Protein AF-A0A497JCR5-F1 (afdb_monomer_lite)

Sequence (111 aa):
MGISPHLAIIDLKTKRKKIPGKKLKEVTKVNNPAGKITHELWSTVKEKIKEGGIILIEGEEDLAVLPCILEAEEGTLVLYGQPSEGVVKVNIDKDIKEKAKKLLSFMEVEE

Foldseek 3Di:
DDDDDQAEEEQCDDPNHHDPDDPDPDEAEDEAAPPGDDPRLLVVLLVCLVRGDYYHYPHDCQLSVLSNLQNHDQQDWDWDQDPPPGIDIDGRDPVSNVVSVVVVVVDDDDD

Structure (mmCIF, N/CA/C/O backbone):
data_AF-A0A497JCR5-F1
#
_entry.id   AF-A0A497JCR5-F1
#
loop_
_atom_site.group_PDB
_atom_site.id
_atom_site.type_symbol
_atom_site.label_atom_id
_atom_site.label_alt_id
_atom_site.label_comp_id
_atom_site.label_asym_id
_atom_site.label_entity_id
_atom_site.label_seq_id
_atom_site.pdbx_PDB_ins_code
_atom_site.Cartn_x
_atom_site.Cartn_y
_atom_site.Cartn_z
_atom_site.occupancy
_atom_site.B_iso_or_equiv
_atom_site.auth_seq_id
_atom_site.auth_comp_id
_atom_site.auth_asym_id
_atom_site.auth_atom_id
_atom_site.pdbx_PDB_model_num
ATOM 1 N N . MET A 1 1 ? -17.132 3.672 -17.712 1.00 43.53 1 MET A N 1
ATOM 2 C CA . MET A 1 1 ? -17.462 4.295 -16.413 1.00 43.53 1 MET A CA 1
ATOM 3 C C . MET A 1 1 ? -16.150 4.717 -15.779 1.00 43.53 1 MET A C 1
ATOM 5 O O . MET A 1 1 ? -15.330 3.857 -15.493 1.00 43.53 1 MET A O 1
ATOM 9 N N . GLY A 1 2 ? -15.893 6.024 -15.725 1.00 58.94 2 GLY A N 1
ATOM 10 C CA . GLY A 1 2 ? -14.649 6.586 -15.200 1.00 58.94 2 GLY A CA 1
ATOM 11 C C . GLY A 1 2 ? -14.780 6.803 -13.702 1.00 58.94 2 GLY A C 1
ATOM 12 O O . GLY A 1 2 ? -15.388 7.780 -13.283 1.00 58.94 2 GLY A O 1
ATOM 13 N N . ILE A 1 3 ? -14.260 5.869 -12.911 1.00 70.06 3 ILE A N 1
ATOM 14 C CA . ILE A 1 3 ? -14.089 6.063 -11.472 1.00 70.06 3 ILE A CA 1
ATOM 15 C C . ILE A 1 3 ? -12.739 6.752 -11.305 1.00 70.06 3 ILE A C 1
ATOM 17 O O . ILE A 1 3 ? -11.718 6.195 -11.707 1.00 70.06 3 ILE A O 1
ATOM 21 N N . SER A 1 4 ? -12.739 7.970 -10.765 1.00 83.19 4 SER A N 1
ATOM 22 C CA . SER A 1 4 ? -11.500 8.608 -10.328 1.00 83.19 4 SER A CA 1
ATOM 23 C C . SER A 1 4 ? -11.187 8.089 -8.928 1.00 83.19 4 SER A C 1
ATOM 25 O O . SER A 1 4 ? -12.006 8.303 -8.032 1.00 83.19 4 SER A O 1
ATOM 27 N N . PRO A 1 5 ? -10.068 7.378 -8.720 1.00 91.38 5 PRO A N 1
ATOM 28 C CA . PRO A 1 5 ? -9.708 6.922 -7.389 1.00 91.38 5 PRO A CA 1
ATOM 29 C C . PRO A 1 5 ? -9.384 8.123 -6.495 1.00 91.38 5 PRO A C 1
ATOM 31 O O . PRO A 1 5 ? -8.859 9.131 -6.968 1.00 91.38 5 PRO A O 1
ATOM 34 N N . HIS A 1 6 ? -9.686 8.000 -5.201 1.00 94.88 6 HIS A N 1
ATOM 35 C CA . HIS A 1 6 ? -9.246 8.970 -4.198 1.00 94.88 6 HIS A CA 1
ATOM 36 C C . HIS A 1 6 ? -7.716 8.955 -4.063 1.00 94.88 6 HIS A C 1
ATOM 38 O O . HIS A 1 6 ? -7.084 10.006 -4.077 1.00 94.88 6 HIS A O 1
ATOM 44 N N . LEU A 1 7 ? -7.132 7.753 -4.020 1.00 95.38 7 LEU A N 1
ATOM 45 C CA . LEU A 1 7 ? -5.695 7.504 -3.998 1.00 95.38 7 LEU A CA 1
ATOM 46 C C . LEU A 1 7 ? -5.310 6.560 -5.141 1.00 95.38 7 LEU A C 1
ATOM 48 O O . LEU A 1 7 ? -5.904 5.492 -5.288 1.00 95.38 7 LEU A O 1
ATOM 52 N N . ALA A 1 8 ? -4.301 6.936 -5.925 1.00 94.38 8 ALA A N 1
ATOM 53 C CA . ALA A 1 8 ? -3.672 6.073 -6.920 1.00 94.38 8 ALA A CA 1
ATOM 54 C C . ALA A 1 8 ? -2.201 5.823 -6.570 1.00 94.38 8 ALA A C 1
ATOM 56 O O . ALA A 1 8 ? -1.474 6.764 -6.266 1.00 94.38 8 ALA A O 1
ATOM 57 N N . ILE A 1 9 ? -1.755 4.571 -6.664 1.00 94.50 9 ILE A N 1
ATOM 58 C CA . ILE A 1 9 ? -0.354 4.169 -6.492 1.00 94.50 9 ILE A CA 1
ATOM 59 C C . ILE A 1 9 ? 0.073 3.461 -7.773 1.00 94.50 9 ILE A C 1
ATOM 61 O O . ILE A 1 9 ? -0.623 2.553 -8.222 1.00 94.50 9 ILE A O 1
ATOM 65 N N . ILE A 1 10 ? 1.155 3.920 -8.399 1.00 91.75 10 ILE A N 1
ATOM 66 C CA . ILE A 1 10 ? 1.579 3.469 -9.733 1.00 91.75 10 ILE A CA 1
ATOM 67 C C . ILE A 1 10 ? 3.102 3.520 -9.869 1.00 91.75 10 ILE A C 1
ATOM 69 O O . ILE A 1 10 ? 3.723 4.430 -9.331 1.00 91.75 10 ILE A O 1
ATOM 73 N N . ASP A 1 11 ? 3.703 2.632 -10.662 1.00 85.81 11 ASP A N 1
ATOM 74 C CA . ASP A 1 11 ? 5.142 2.665 -10.993 1.00 85.81 11 ASP A CA 1
ATOM 75 C C . ASP A 1 11 ? 5.440 3.045 -12.467 1.00 85.81 11 ASP A C 1
ATOM 77 O O . ASP A 1 11 ? 6.598 3.151 -12.887 1.00 85.81 11 ASP A O 1
ATOM 81 N N . LEU A 1 12 ? 4.387 3.275 -13.270 1.00 81.19 12 LEU A N 1
ATOM 82 C CA . LEU A 1 12 ? 4.427 3.513 -14.725 1.00 81.19 12 LEU A CA 1
ATOM 83 C C . LEU A 1 12 ? 5.113 2.399 -15.545 1.00 81.19 12 LEU A C 1
ATOM 85 O O . LEU A 1 12 ? 5.553 2.634 -16.682 1.00 81.19 12 LEU A O 1
ATOM 89 N N . LYS A 1 13 ? 5.185 1.176 -15.019 1.00 74.75 13 LYS A N 1
ATOM 90 C CA . LYS A 1 13 ? 5.678 -0.004 -15.727 1.00 74.75 13 LYS A CA 1
ATOM 91 C C . LYS A 1 13 ? 4.538 -0.996 -15.942 1.00 74.75 13 LYS A C 1
ATOM 93 O O . LYS A 1 13 ? 3.550 -1.056 -15.230 1.00 74.75 13 LYS A O 1
ATOM 98 N N . THR A 1 14 ? 4.666 -1.808 -16.987 1.00 64.00 14 THR A N 1
ATOM 99 C CA . THR A 1 14 ? 3.861 -3.030 -17.147 1.00 64.00 14 THR A CA 1
ATOM 100 C C . THR A 1 14 ? 4.801 -4.141 -17.549 1.00 64.00 14 THR A C 1
ATOM 102 O O . THR A 1 14 ? 5.657 -3.937 -18.413 1.00 64.00 14 THR A O 1
ATOM 105 N N . LYS A 1 15 ? 4.695 -5.318 -16.921 1.00 60.91 15 LYS A N 1
ATOM 106 C CA . LYS A 1 15 ? 5.581 -6.461 -17.216 1.00 60.91 15 LYS A CA 1
ATOM 107 C C . LYS A 1 15 ? 7.076 -6.068 -17.209 1.00 60.91 15 LYS A C 1
ATOM 109 O O . LYS A 1 15 ? 7.830 -6.493 -18.083 1.00 60.91 15 LYS A O 1
ATOM 114 N N . ARG A 1 16 ? 7.489 -5.209 -16.263 1.00 61.66 16 ARG A N 1
ATOM 115 C CA . ARG A 1 16 ? 8.848 -4.631 -16.140 1.00 61.66 16 ARG A CA 1
ATOM 116 C C . ARG A 1 16 ? 9.320 -3.756 -17.319 1.00 61.66 16 ARG A C 1
ATOM 118 O O . ARG A 1 16 ? 10.505 -3.450 -17.424 1.00 61.66 16 ARG A O 1
ATOM 125 N N . LYS A 1 17 ? 8.416 -3.303 -18.196 1.00 60.81 17 LYS A N 1
ATOM 126 C CA . LYS A 1 17 ? 8.697 -2.347 -19.283 1.00 60.81 17 LYS A CA 1
ATOM 127 C C . LYS A 1 17 ? 8.075 -0.989 -18.969 1.00 60.81 17 LYS A C 1
ATOM 129 O O . LYS A 1 17 ? 6.905 -0.927 -18.600 1.00 60.81 17 LYS A O 1
ATOM 134 N N . LYS A 1 18 ? 8.836 0.095 -19.154 1.00 63.94 18 LYS A N 1
ATOM 135 C CA . LYS A 1 18 ? 8.321 1.467 -19.015 1.00 63.94 18 LYS A CA 1
ATOM 136 C C . LYS A 1 18 ? 7.239 1.723 -20.063 1.00 63.94 18 LYS A C 1
ATOM 138 O O . LYS A 1 18 ? 7.472 1.498 -21.250 1.00 63.94 18 LYS A O 1
ATOM 143 N N . ILE A 1 19 ? 6.088 2.225 -19.632 1.00 66.50 19 ILE A N 1
ATOM 144 C CA . ILE A 1 19 ? 5.102 2.806 -20.546 1.00 66.50 19 ILE A CA 1
ATOM 145 C C . ILE A 1 19 ? 5.539 4.250 -20.838 1.00 66.50 19 ILE A C 1
ATOM 147 O O . ILE A 1 19 ? 6.049 4.910 -19.928 1.00 66.50 19 ILE A O 1
ATOM 151 N N . PRO A 1 20 ? 5.344 4.793 -22.055 1.00 58.06 20 PRO A N 1
ATOM 152 C CA . PRO A 1 20 ? 5.379 6.239 -22.255 1.00 58.06 20 PRO A CA 1
ATOM 153 C C . PRO A 1 20 ? 4.358 6.904 -21.318 1.00 58.06 20 PRO A C 1
ATOM 155 O O . PRO A 1 20 ? 3.150 6.867 -21.548 1.00 58.06 20 PRO A O 1
ATOM 158 N N . GLY A 1 21 ? 4.853 7.450 -20.207 1.00 56.91 21 GLY A N 1
ATOM 159 C CA . GLY A 1 21 ? 4.022 8.045 -19.172 1.00 56.91 21 GLY A CA 1
ATOM 160 C C . GLY A 1 21 ? 3.320 9.300 -19.681 1.00 56.91 21 GLY A C 1
ATOM 161 O O . GLY A 1 21 ? 3.923 10.147 -20.342 1.00 56.91 21 GLY A O 1
ATOM 162 N N . LYS A 1 22 ? 2.043 9.462 -19.327 1.00 61.84 22 LYS A N 1
ATOM 163 C CA . LYS A 1 22 ? 1.430 10.795 -19.318 1.00 61.84 22 LYS A CA 1
ATOM 164 C C . LYS A 1 22 ? 2.131 11.632 -18.247 1.00 61.84 22 LYS A C 1
ATOM 166 O O . LYS A 1 22 ? 2.460 11.114 -17.184 1.00 61.84 22 LYS A O 1
ATOM 171 N N . LYS A 1 23 ? 2.328 12.931 -18.499 1.00 64.75 23 LYS A N 1
ATOM 172 C CA . LYS A 1 23 ? 2.729 13.870 -17.441 1.00 64.75 23 LYS A CA 1
ATOM 173 C C . LYS A 1 23 ? 1.622 13.906 -16.391 1.00 64.75 23 LYS A C 1
ATOM 175 O O . LYS A 1 23 ? 0.578 14.514 -16.616 1.00 64.75 23 LYS A O 1
ATOM 180 N N . LEU A 1 24 ? 1.856 13.231 -15.276 1.00 76.50 24 LEU A N 1
ATOM 181 C CA . LEU A 1 24 ? 1.037 13.358 -14.085 1.00 76.50 24 LEU A CA 1
ATOM 182 C C . LEU A 1 24 ? 1.440 14.658 -13.395 1.00 76.50 24 LEU A C 1
ATOM 184 O O . LEU A 1 24 ? 2.629 14.929 -13.216 1.00 76.50 24 LEU A O 1
ATOM 188 N N . LYS A 1 25 ? 0.454 15.495 -13.093 1.00 75.44 25 LYS A N 1
ATOM 189 C CA . LYS A 1 25 ? 0.654 16.695 -12.283 1.00 75.44 25 LYS A CA 1
ATOM 190 C C . LYS A 1 25 ? 0.469 16.295 -10.820 1.00 75.44 25 LYS A C 1
ATOM 192 O O . LYS A 1 25 ? -0.358 15.432 -10.552 1.00 75.44 25 LYS A O 1
ATOM 197 N N . GLU A 1 26 ? 1.245 16.908 -9.927 1.00 84.88 26 GLU A N 1
ATOM 198 C CA . GLU A 1 26 ? 1.071 16.786 -8.468 1.00 84.88 26 GLU A CA 1
ATOM 199 C C . GLU A 1 26 ? 1.154 15.335 -7.957 1.00 84.88 26 GLU A C 1
ATOM 201 O O . GLU A 1 26 ? 0.203 14.785 -7.409 1.00 84.88 26 GLU A O 1
ATOM 206 N N . VAL A 1 27 ? 2.317 14.703 -8.159 1.00 91.88 27 VAL A N 1
ATOM 207 C CA . VAL A 1 27 ? 2.607 13.355 -7.643 1.00 91.88 27 VAL A CA 1
ATOM 208 C C . VAL A 1 27 ? 3.555 13.412 -6.451 1.00 91.88 27 VAL A C 1
ATOM 210 O O . VAL A 1 27 ? 4.537 14.159 -6.477 1.00 91.88 27 VAL A O 1
ATOM 213 N N . THR A 1 28 ? 3.312 12.568 -5.451 1.00 95.38 28 THR A N 1
ATOM 214 C CA . THR A 1 28 ? 4.290 12.268 -4.401 1.00 95.38 28 THR A CA 1
ATOM 215 C C . THR A 1 28 ? 5.139 11.094 -4.865 1.00 95.38 28 THR A C 1
ATOM 217 O O . THR A 1 28 ? 4.612 10.022 -5.151 1.00 95.38 28 THR A O 1
ATOM 220 N N . LYS A 1 29 ? 6.451 11.293 -4.989 1.00 94.56 2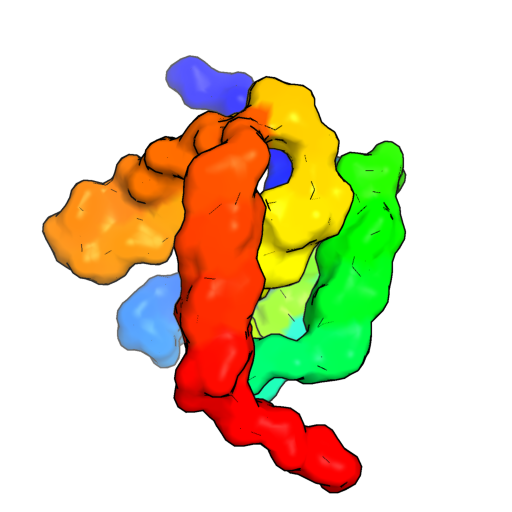9 LYS A N 1
ATOM 221 C CA . LYS A 1 29 ? 7.372 10.216 -5.362 1.00 94.56 29 LYS A CA 1
ATOM 222 C C . LYS A 1 29 ? 7.816 9.451 -4.126 1.00 94.56 29 LYS A C 1
ATOM 224 O O . LYS A 1 29 ? 8.103 10.078 -3.116 1.00 94.56 29 LYS A O 1
ATOM 229 N N . VAL A 1 30 ? 7.899 8.133 -4.245 1.00 95.88 30 VAL A N 1
ATOM 230 C CA . VAL A 1 30 ? 8.333 7.228 -3.176 1.00 95.88 30 VAL A CA 1
ATOM 231 C C . VAL A 1 30 ? 9.257 6.180 -3.773 1.00 95.88 30 VAL A C 1
ATOM 233 O O . VAL A 1 30 ? 8.960 5.638 -4.838 1.00 95.88 30 VAL A O 1
ATOM 236 N N . ASN A 1 31 ? 10.349 5.858 -3.088 1.00 93.19 31 ASN A N 1
ATOM 237 C CA . ASN A 1 31 ? 11.230 4.774 -3.491 1.00 93.19 31 ASN A CA 1
ATOM 238 C C . ASN A 1 31 ? 10.838 3.482 -2.756 1.00 93.19 31 ASN A C 1
ATOM 240 O O . ASN A 1 31 ? 10.830 3.415 -1.524 1.00 93.19 31 ASN A O 1
ATOM 244 N N . ASN A 1 32 ? 10.522 2.430 -3.511 1.00 94.19 32 ASN A N 1
ATOM 245 C CA . ASN A 1 32 ? 10.173 1.129 -2.940 1.00 94.19 32 ASN A CA 1
ATOM 246 C C . ASN A 1 32 ? 10.822 -0.005 -3.745 1.00 94.19 32 ASN A C 1
ATOM 248 O O . ASN A 1 32 ? 10.306 -0.373 -4.802 1.00 94.19 32 ASN A O 1
ATOM 252 N N . PRO A 1 33 ? 11.962 -0.554 -3.286 1.00 92.06 33 PRO A N 1
ATOM 253 C CA . PRO A 1 33 ? 12.635 -1.653 -3.966 1.00 92.06 33 PRO A CA 1
ATOM 254 C C . PRO A 1 33 ? 11.730 -2.873 -4.162 1.00 92.06 33 PRO A C 1
ATOM 256 O O . PRO A 1 33 ? 10.768 -3.082 -3.423 1.00 92.06 33 PRO A O 1
ATOM 259 N N . ALA A 1 34 ? 12.088 -3.703 -5.142 1.00 90.19 34 ALA A N 1
ATOM 260 C CA . ALA A 1 34 ? 11.361 -4.928 -5.445 1.00 90.19 34 ALA A CA 1
ATOM 261 C C . ALA A 1 34 ? 11.219 -5.829 -4.211 1.00 90.19 34 ALA A C 1
ATOM 263 O O . ALA A 1 34 ? 12.189 -6.041 -3.480 1.00 90.19 34 ALA A O 1
ATOM 264 N N . GLY A 1 35 ? 10.012 -6.348 -3.988 1.00 90.00 35 GLY A N 1
ATOM 265 C CA . GLY A 1 35 ? 9.717 -7.230 -2.856 1.00 90.00 35 GLY A CA 1
ATOM 266 C C . GLY A 1 35 ? 9.764 -6.586 -1.462 1.00 90.00 35 GLY A C 1
ATOM 267 O O . GLY A 1 35 ? 9.706 -7.320 -0.478 1.00 90.00 35 GLY A O 1
ATOM 268 N N . LYS A 1 36 ? 9.849 -5.252 -1.344 1.00 92.81 36 LYS A N 1
ATOM 269 C CA . LYS A 1 36 ? 9.852 -4.549 -0.050 1.00 92.81 36 LYS A CA 1
ATOM 270 C C . LYS A 1 36 ? 8.583 -3.728 0.175 1.00 92.81 36 LYS A C 1
ATOM 272 O O . LYS A 1 36 ? 7.870 -3.373 -0.763 1.00 92.81 36 LYS A O 1
ATOM 277 N N . ILE A 1 37 ? 8.332 -3.408 1.443 1.00 95.06 37 ILE A N 1
ATOM 278 C CA . ILE A 1 37 ? 7.431 -2.332 1.863 1.00 95.06 37 ILE A CA 1
ATOM 279 C C . ILE A 1 37 ? 8.272 -1.371 2.698 1.00 95.06 37 ILE A C 1
ATOM 281 O O . ILE A 1 37 ? 8.519 -1.619 3.876 1.00 95.06 37 ILE A O 1
ATOM 285 N N . THR A 1 38 ? 8.775 -0.305 2.079 1.00 95.31 38 THR A N 1
ATOM 286 C CA . THR A 1 38 ? 9.595 0.682 2.794 1.00 95.31 38 THR A CA 1
ATOM 287 C C . THR A 1 38 ? 8.758 1.483 3.790 1.00 95.31 38 THR A C 1
ATOM 289 O O . THR A 1 38 ? 7.557 1.694 3.605 1.00 95.31 38 THR A O 1
ATOM 292 N N . HIS A 1 39 ? 9.408 1.994 4.840 1.00 94.38 39 HIS A N 1
ATOM 293 C CA . HIS A 1 39 ? 8.765 2.927 5.767 1.00 94.38 39 HIS A CA 1
ATOM 294 C C . HIS A 1 39 ? 8.225 4.164 5.031 1.00 94.38 39 HIS A C 1
ATOM 296 O O . HIS A 1 39 ? 7.123 4.615 5.327 1.00 94.38 39 HIS A O 1
ATOM 302 N N . GLU A 1 40 ? 8.968 4.674 4.040 1.00 96.00 40 GLU A N 1
ATOM 303 C CA . GLU A 1 40 ? 8.543 5.787 3.180 1.00 96.00 40 GLU A CA 1
ATOM 304 C C . GLU A 1 40 ? 7.237 5.469 2.437 1.00 96.00 40 GLU A C 1
ATOM 306 O O . GLU A 1 40 ? 6.321 6.294 2.416 1.00 96.00 40 GLU A O 1
ATOM 311 N N . LEU A 1 41 ? 7.112 4.262 1.871 1.00 96.56 41 LEU A N 1
ATOM 312 C CA . LEU A 1 41 ? 5.874 3.823 1.233 1.00 96.56 41 LEU A CA 1
ATOM 313 C C . LEU A 1 41 ? 4.725 3.784 2.235 1.00 96.56 41 LEU A C 1
ATOM 315 O O . LEU A 1 41 ? 3.669 4.360 1.976 1.00 96.56 41 LEU A O 1
ATOM 319 N N . TRP A 1 42 ? 4.932 3.150 3.388 1.00 97.12 42 TRP A N 1
ATOM 320 C CA . TRP A 1 42 ? 3.886 3.019 4.397 1.00 97.12 42 TRP A CA 1
ATOM 321 C C . TRP A 1 42 ? 3.401 4.379 4.909 1.00 97.12 42 TRP A C 1
ATOM 323 O O . TRP A 1 42 ? 2.196 4.640 4.946 1.00 97.12 42 TRP A O 1
ATOM 333 N N . SER A 1 43 ? 4.326 5.268 5.281 1.00 97.12 43 SER A N 1
ATOM 334 C CA . SER A 1 43 ? 3.986 6.591 5.807 1.00 97.12 43 SER A CA 1
ATOM 335 C C . SER A 1 43 ? 3.253 7.435 4.768 1.00 97.12 43 SER A C 1
ATOM 337 O O . SER A 1 43 ? 2.256 8.078 5.094 1.00 97.12 43 SER A O 1
ATOM 339 N N . THR A 1 44 ? 3.688 7.374 3.507 1.00 97.19 44 THR A N 1
ATOM 340 C CA . THR A 1 44 ? 3.050 8.111 2.410 1.00 97.19 44 THR A CA 1
ATOM 341 C C . THR A 1 44 ? 1.647 7.586 2.117 1.00 97.19 44 THR A C 1
ATOM 343 O O . THR A 1 44 ? 0.728 8.375 1.912 1.00 97.19 44 THR A O 1
ATOM 346 N N . VAL A 1 45 ? 1.442 6.263 2.140 1.00 97.25 45 VAL A N 1
ATOM 347 C CA . VAL A 1 45 ? 0.105 5.663 1.995 1.00 97.25 45 VAL A CA 1
ATOM 348 C C . VAL A 1 45 ? -0.825 6.155 3.100 1.00 97.25 45 VAL A C 1
ATOM 350 O O . VAL A 1 45 ? -1.942 6.582 2.818 1.00 97.25 45 VAL A O 1
ATOM 353 N N . LYS A 1 46 ? -0.353 6.164 4.349 1.00 97.12 46 LYS A N 1
ATOM 354 C CA . LYS A 1 46 ? -1.132 6.626 5.502 1.00 97.12 46 LYS A CA 1
ATOM 355 C C . LYS A 1 46 ? -1.560 8.093 5.398 1.00 97.12 46 LYS A C 1
ATOM 357 O O . LYS A 1 46 ? -2.673 8.436 5.796 1.00 97.12 46 LYS A O 1
ATOM 362 N N . GLU A 1 47 ? -0.690 8.954 4.879 1.00 96.88 47 GLU A N 1
ATOM 363 C CA . GLU A 1 47 ? -1.000 10.361 4.603 1.00 96.88 47 GLU A CA 1
ATOM 364 C C . GLU A 1 47 ? -2.016 10.482 3.457 1.00 96.88 47 GLU A C 1
ATOM 366 O O . GLU A 1 47 ? -3.086 11.076 3.609 1.00 96.88 47 GLU A O 1
ATOM 371 N N . LYS A 1 48 ? -1.730 9.837 2.323 1.00 96.06 48 LYS A N 1
ATOM 372 C CA . LYS A 1 48 ? -2.519 9.981 1.096 1.00 96.06 48 LYS A CA 1
ATOM 373 C C . LYS A 1 48 ? -3.867 9.276 1.114 1.00 96.06 48 LYS A C 1
ATOM 375 O O . LYS A 1 48 ? -4.731 9.644 0.328 1.00 96.06 48 LYS A O 1
ATOM 380 N N . ILE A 1 49 ? -4.095 8.325 2.017 1.00 95.62 49 ILE A N 1
ATOM 381 C CA . ILE A 1 49 ? -5.438 7.782 2.273 1.00 95.62 49 ILE A CA 1
ATOM 382 C C . ILE A 1 49 ? -6.393 8.862 2.798 1.00 95.62 49 ILE A C 1
ATOM 384 O O . ILE A 1 49 ? -7.597 8.747 2.594 1.00 95.62 49 ILE A O 1
ATOM 388 N N . LYS A 1 50 ? -5.876 9.900 3.467 1.00 94.69 50 LYS A N 1
ATOM 389 C CA . LYS A 1 50 ? -6.684 10.999 4.014 1.00 94.69 50 LYS A CA 1
ATOM 390 C C . LYS A 1 50 ? -6.807 12.163 3.038 1.00 94.69 50 LYS A C 1
ATOM 392 O O . LYS A 1 50 ? -7.867 12.767 2.918 1.00 94.69 50 LYS A O 1
ATOM 397 N N . GLU A 1 51 ? -5.702 12.507 2.383 1.00 94.69 51 GLU A N 1
ATOM 398 C CA . GLU A 1 51 ? -5.622 13.676 1.499 1.00 94.69 51 GLU A CA 1
A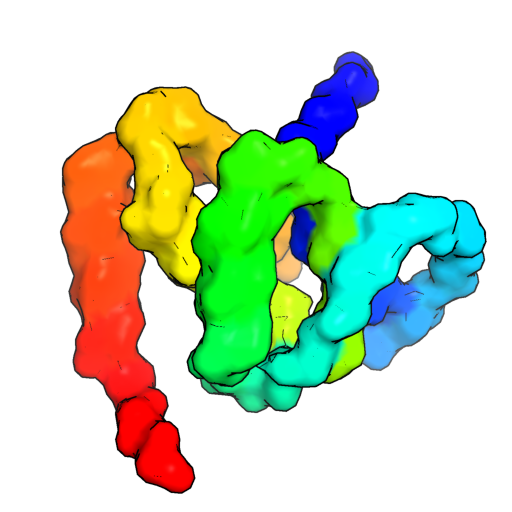TOM 399 C C . GLU A 1 51 ? -6.074 13.381 0.066 1.00 94.69 51 GLU A C 1
ATOM 401 O O . GLU A 1 51 ? -6.523 14.273 -0.654 1.00 94.69 51 GLU A O 1
ATOM 406 N N . GLY A 1 52 ? -5.940 12.127 -0.354 1.00 94.81 52 GLY A N 1
ATOM 407 C CA . GLY A 1 52 ? -6.023 11.720 -1.743 1.00 94.81 52 GLY A CA 1
ATOM 408 C C . GLY A 1 52 ? -4.783 12.106 -2.551 1.00 94.81 52 GLY A C 1
ATOM 409 O O . GLY A 1 52 ? -3.840 12.740 -2.071 1.00 94.81 52 GLY A O 1
ATOM 410 N N . GLY A 1 53 ? -4.782 11.703 -3.817 1.00 94.69 53 GLY A N 1
ATOM 411 C CA . GLY A 1 53 ? -3.745 12.052 -4.783 1.00 94.69 53 GLY A CA 1
ATOM 412 C C . GLY A 1 53 ? -3.068 10.843 -5.415 1.00 94.69 53 GLY A C 1
ATOM 413 O O . GLY A 1 53 ? -3.640 9.756 -5.516 1.00 94.69 53 GLY A O 1
ATOM 414 N N . ILE A 1 54 ? -1.848 11.062 -5.904 1.00 94.69 54 ILE A N 1
ATOM 415 C CA . ILE A 1 54 ? -1.095 10.076 -6.679 1.00 94.69 54 ILE A CA 1
ATOM 416 C C . ILE A 1 54 ? 0.268 9.851 -6.031 1.00 94.69 54 ILE A C 1
ATOM 418 O O . ILE A 1 54 ? 1.062 10.785 -5.903 1.00 94.69 54 ILE A O 1
ATOM 422 N N . ILE A 1 55 ? 0.553 8.599 -5.688 1.00 95.56 55 ILE A N 1
ATOM 423 C CA . ILE A 1 55 ? 1.878 8.125 -5.307 1.00 95.56 55 ILE A CA 1
ATOM 424 C C . ILE A 1 55 ? 2.528 7.500 -6.544 1.00 95.56 55 ILE A C 1
ATOM 426 O O . ILE A 1 55 ? 1.998 6.558 -7.135 1.00 95.56 55 ILE A O 1
ATOM 430 N N . LEU A 1 56 ? 3.679 8.036 -6.942 1.00 94.44 56 LEU A N 1
ATOM 431 C CA . LEU A 1 56 ? 4.502 7.495 -8.017 1.00 94.44 56 LEU A CA 1
ATOM 432 C C . LEU A 1 56 ? 5.675 6.719 -7.414 1.00 94.44 56 LEU A C 1
ATOM 434 O O . LEU A 1 56 ? 6.551 7.311 -6.784 1.00 94.44 56 LEU A O 1
ATOM 438 N N . ILE A 1 57 ? 5.698 5.410 -7.635 1.00 93.75 57 ILE A N 1
ATOM 439 C CA . ILE A 1 57 ? 6.711 4.508 -7.102 1.00 93.75 57 ILE A CA 1
ATOM 440 C C . ILE A 1 57 ? 7.911 4.424 -8.041 1.00 93.75 57 ILE A C 1
ATOM 442 O O . ILE A 1 57 ? 7.813 4.019 -9.201 1.00 93.75 57 ILE A O 1
ATOM 446 N N . GLU A 1 58 ? 9.082 4.761 -7.517 1.00 90.88 58 GLU A N 1
ATOM 447 C CA . GLU A 1 58 ? 10.362 4.383 -8.098 1.00 90.88 58 GLU A CA 1
ATOM 448 C C . GLU A 1 58 ? 10.728 2.989 -7.565 1.00 90.88 58 GLU A C 1
ATOM 450 O O . GLU A 1 58 ? 11.248 2.840 -6.465 1.00 90.88 58 GLU A O 1
ATOM 455 N N . GLY A 1 59 ? 10.380 1.942 -8.322 1.00 89.69 59 GLY A N 1
ATOM 456 C CA . GLY A 1 59 ? 10.588 0.551 -7.898 1.00 89.69 59 GLY A CA 1
ATOM 457 C C . GLY A 1 59 ? 9.408 -0.350 -8.251 1.00 89.69 59 GLY A C 1
ATOM 458 O O . GLY A 1 59 ? 9.081 -0.403 -9.438 1.00 89.69 59 GLY A O 1
ATOM 459 N N . GLU A 1 60 ? 8.828 -1.045 -7.269 1.00 88.38 60 GLU A N 1
ATOM 460 C CA . GLU A 1 60 ? 7.626 -1.892 -7.409 1.00 88.38 60 GLU A CA 1
ATOM 461 C C . GLU A 1 60 ? 6.500 -1.421 -6.475 1.00 88.38 60 GLU A C 1
ATOM 463 O O . GLU A 1 60 ? 6.731 -1.171 -5.290 1.00 88.38 60 GLU A O 1
ATOM 468 N N . GLU A 1 61 ? 5.274 -1.322 -6.991 1.00 88.94 61 GLU A N 1
ATOM 469 C CA . GLU A 1 61 ? 4.075 -0.933 -6.240 1.00 88.94 61 GLU A CA 1
ATOM 470 C C . GLU A 1 61 ? 3.247 -2.113 -5.711 1.00 88.94 61 GLU A C 1
ATOM 472 O O . GLU A 1 61 ? 2.369 -1.895 -4.880 1.00 88.94 61 GLU A O 1
ATOM 477 N N . ASP A 1 62 ? 3.498 -3.345 -6.168 1.00 86.12 62 ASP A N 1
ATOM 478 C CA . ASP A 1 62 ? 2.626 -4.512 -5.933 1.00 86.12 62 ASP A CA 1
ATOM 479 C C . ASP A 1 62 ? 2.288 -4.732 -4.446 1.00 86.12 62 ASP A C 1
ATOM 481 O O . ASP A 1 62 ? 1.141 -4.998 -4.076 1.00 86.12 62 ASP A O 1
ATOM 485 N N . LEU A 1 63 ? 3.280 -4.573 -3.564 1.00 92.19 63 LEU A N 1
ATOM 486 C CA . LEU A 1 63 ? 3.110 -4.769 -2.122 1.00 92.19 63 LEU A CA 1
ATOM 487 C C . LEU A 1 63 ? 2.438 -3.591 -1.407 1.00 92.19 63 LEU A C 1
ATOM 489 O O . LEU A 1 63 ? 2.040 -3.744 -0.253 1.00 92.19 63 LEU A O 1
ATOM 493 N N . ALA A 1 64 ? 2.233 -2.450 -2.075 1.00 94.25 64 ALA A N 1
ATOM 494 C CA . ALA A 1 64 ? 1.525 -1.299 -1.511 1.00 94.25 64 ALA A CA 1
ATOM 495 C C . ALA A 1 64 ? 0.056 -1.614 -1.175 1.00 94.25 64 ALA A C 1
ATOM 497 O O . ALA A 1 64 ? -0.560 -0.919 -0.368 1.00 94.25 64 ALA A O 1
ATOM 498 N N . VAL A 1 65 ? -0.500 -2.701 -1.722 1.00 94.50 65 VAL A N 1
ATOM 499 C CA . VAL A 1 65 ? -1.841 -3.178 -1.364 1.00 94.50 65 VAL A CA 1
ATOM 500 C C . VAL A 1 65 ? -1.972 -3.486 0.134 1.00 94.50 65 VAL A C 1
ATOM 502 O O . VAL A 1 65 ? -3.022 -3.221 0.718 1.00 94.50 65 VAL A O 1
ATOM 505 N N . LEU A 1 66 ? -0.916 -3.991 0.783 1.00 95.75 66 LEU A N 1
ATOM 506 C CA . LEU A 1 66 ? -0.937 -4.335 2.207 1.00 95.75 66 LEU A CA 1
ATOM 507 C C . LEU A 1 66 ? -1.089 -3.101 3.113 1.00 95.75 66 LEU A C 1
ATOM 509 O O . LEU A 1 66 ? -2.047 -3.081 3.892 1.00 95.75 66 LEU A O 1
ATOM 513 N N . PRO A 1 67 ? -0.244 -2.051 3.016 1.00 96.56 67 PRO A N 1
ATOM 514 C CA . PRO A 1 67 ? -0.469 -0.828 3.779 1.00 96.56 67 PRO A CA 1
ATOM 515 C C . PRO A 1 67 ? -1.803 -0.164 3.417 1.00 96.56 67 PRO A C 1
ATOM 517 O O . PRO A 1 67 ? -2.478 0.334 4.315 1.00 96.56 67 PRO A O 1
ATOM 520 N N . CYS A 1 68 ? -2.256 -0.226 2.155 1.00 96.88 68 CYS A N 1
ATOM 521 C CA . CYS A 1 68 ? -3.585 0.274 1.791 1.00 96.88 68 CYS A CA 1
ATOM 522 C C . CYS A 1 68 ? -4.711 -0.437 2.550 1.00 96.88 68 CYS A C 1
ATOM 524 O O . CYS A 1 68 ? -5.591 0.227 3.087 1.00 96.88 68 CYS A O 1
ATOM 526 N N . ILE A 1 69 ? -4.685 -1.770 2.623 1.00 96.94 69 ILE A N 1
ATOM 527 C CA . ILE A 1 69 ? -5.697 -2.552 3.347 1.00 96.94 69 ILE A CA 1
ATOM 528 C C . ILE A 1 69 ? -5.686 -2.224 4.845 1.00 96.94 69 ILE A C 1
ATOM 530 O O . ILE A 1 69 ? -6.743 -2.118 5.468 1.00 96.94 69 ILE A O 1
ATOM 534 N N . LEU A 1 70 ? -4.498 -2.096 5.435 1.00 96.94 70 LEU A N 1
ATOM 535 C CA . LEU A 1 70 ? -4.344 -1.953 6.881 1.00 96.94 70 LEU A CA 1
ATOM 536 C C . LEU A 1 70 ? -4.709 -0.549 7.377 1.00 96.94 70 LEU A C 1
ATOM 538 O O . LEU A 1 70 ? -5.381 -0.428 8.407 1.00 96.94 70 LEU A O 1
ATOM 542 N N . GLU A 1 71 ? -4.326 0.487 6.630 1.00 97.44 71 GLU A N 1
ATOM 543 C CA . GLU A 1 71 ? -4.549 1.891 6.996 1.00 97.44 71 GLU A CA 1
ATOM 544 C C . GLU A 1 71 ? -5.927 2.426 6.561 1.00 97.44 71 GLU A C 1
ATOM 546 O O . GLU A 1 71 ? -6.429 3.365 7.175 1.00 97.44 71 GLU A O 1
ATOM 551 N N . ALA A 1 72 ? -6.575 1.842 5.544 1.00 96.12 72 ALA A N 1
ATOM 552 C CA . ALA A 1 72 ? -7.887 2.300 5.075 1.00 96.12 72 ALA A CA 1
ATOM 553 C C . ALA A 1 72 ? -9.029 1.976 6.054 1.00 96.12 72 ALA A C 1
ATOM 555 O O . ALA A 1 72 ? -8.984 0.986 6.784 1.00 96.12 72 ALA A O 1
ATOM 556 N N . GLU A 1 73 ? -10.095 2.775 6.051 1.00 95.81 73 GLU A N 1
ATOM 557 C CA . GLU A 1 73 ? -11.293 2.521 6.863 1.00 95.81 73 GLU A CA 1
ATOM 558 C C . GLU A 1 73 ? -12.124 1.345 6.320 1.00 95.81 73 GLU A C 1
ATOM 560 O O . GLU A 1 73 ? -12.092 1.039 5.123 1.00 95.81 73 GLU A O 1
ATOM 565 N N . GLU A 1 74 ? -12.885 0.679 7.197 1.00 96.00 74 GLU A N 1
ATOM 566 C CA . GLU A 1 74 ? -13.852 -0.348 6.782 1.00 96.00 74 GLU A CA 1
ATOM 567 C C . GLU A 1 74 ? -14.879 0.248 5.803 1.00 96.00 74 GLU A C 1
ATOM 569 O O . GLU A 1 74 ? -15.321 1.384 5.958 1.00 96.00 74 GLU A O 1
ATOM 574 N N . GLY A 1 75 ? -15.245 -0.509 4.769 1.00 94.94 75 GLY A N 1
ATOM 575 C CA . GLY A 1 75 ? -16.079 -0.031 3.663 1.00 94.94 75 GLY A CA 1
ATOM 576 C C . GLY A 1 75 ? -15.303 0.625 2.515 1.00 94.94 75 GLY A C 1
ATOM 577 O O . GLY A 1 75 ? -15.888 0.878 1.461 1.00 94.94 75 GLY A O 1
ATOM 578 N N . THR A 1 76 ? -13.990 0.847 2.657 1.00 95.69 76 THR A N 1
ATOM 579 C CA . THR A 1 76 ? -13.142 1.292 1.539 1.00 95.69 76 THR A CA 1
ATOM 580 C C . THR A 1 76 ? -13.038 0.198 0.474 1.00 95.69 76 THR A C 1
ATOM 582 O O . THR A 1 76 ? -12.915 -0.983 0.792 1.00 95.69 76 THR A O 1
ATOM 585 N N . LEU A 1 77 ? -13.049 0.582 -0.805 1.00 95.94 77 LEU A N 1
ATOM 586 C CA . LEU A 1 77 ? -12.766 -0.318 -1.923 1.00 95.94 77 LEU A CA 1
ATOM 587 C C . LEU A 1 77 ? -11.333 -0.097 -2.417 1.00 95.94 77 LEU A C 1
ATOM 589 O O . LEU A 1 77 ? -11.018 0.964 -2.955 1.00 95.94 77 LEU A O 1
ATOM 593 N N . VAL A 1 78 ? -10.490 -1.119 -2.291 1.00 95.44 78 VAL A N 1
ATOM 594 C CA . VAL A 1 78 ? -9.141 -1.151 -2.866 1.00 95.44 78 VAL A CA 1
ATOM 595 C C . VAL A 1 78 ? -9.167 -1.943 -4.172 1.00 95.44 78 VAL A C 1
ATOM 597 O O . VAL A 1 78 ? -9.730 -3.037 -4.246 1.00 95.44 78 VAL A O 1
ATOM 600 N N . LEU A 1 79 ? -8.562 -1.375 -5.215 1.00 93.75 79 LEU A N 1
ATOM 601 C CA . LEU A 1 79 ? -8.410 -1.992 -6.530 1.00 93.75 79 LEU A CA 1
ATOM 602 C C . LEU A 1 79 ? -6.926 -2.167 -6.825 1.00 93.75 79 LEU A C 1
ATOM 604 O O . LEU A 1 79 ? -6.177 -1.198 -6.733 1.00 93.75 79 LEU A O 1
ATOM 608 N N . TYR A 1 80 ? -6.513 -3.366 -7.228 1.00 91.31 80 TYR A N 1
ATOM 609 C CA . TYR A 1 80 ? -5.139 -3.607 -7.664 1.00 91.31 80 TYR A CA 1
ATOM 610 C C . TYR A 1 80 ? -5.092 -4.544 -8.871 1.00 91.31 80 TYR A C 1
ATOM 612 O O . TYR A 1 80 ? -6.019 -5.318 -9.120 1.00 91.31 80 TYR A O 1
ATOM 620 N N . GLY A 1 81 ? -4.033 -4.420 -9.669 1.00 87.69 81 GLY A N 1
ATOM 621 C CA . GLY A 1 81 ? -3.804 -5.283 -10.820 1.00 87.69 81 GLY A CA 1
ATOM 622 C C . GLY A 1 81 ? -3.168 -6.600 -10.393 1.00 87.69 81 GLY A C 1
ATOM 623 O O . GLY A 1 81 ? -2.218 -6.605 -9.623 1.00 87.69 81 GLY A O 1
ATOM 624 N N . GLN A 1 82 ? -3.658 -7.711 -10.932 1.00 85.25 82 GLN A N 1
ATOM 625 C CA . GLN A 1 82 ? -3.059 -9.027 -10.772 1.00 85.25 82 GLN A CA 1
ATOM 626 C C . GLN A 1 82 ? -2.641 -9.541 -12.158 1.00 85.25 82 GLN A C 1
ATOM 628 O O . GLN A 1 82 ? -3.485 -9.642 -13.060 1.00 85.25 82 GLN A O 1
ATOM 633 N N . PRO A 1 83 ? -1.351 -9.865 -12.369 1.00 81.31 83 PRO A N 1
ATOM 634 C CA . PRO A 1 83 ? -0.883 -10.415 -13.634 1.00 81.31 83 PRO A CA 1
ATOM 635 C C . PRO A 1 83 ? -1.728 -11.614 -14.077 1.00 81.31 83 PRO A C 1
ATOM 637 O O . PRO A 1 83 ? -1.952 -12.536 -13.300 1.00 81.31 83 PRO A O 1
ATOM 640 N N . SER A 1 84 ? -2.183 -11.584 -15.332 1.00 81.38 84 SER A N 1
ATOM 641 C CA . SER A 1 84 ? -3.017 -12.617 -15.980 1.00 81.38 84 SER A CA 1
ATOM 642 C C . SER A 1 84 ? -4.450 -12.783 -15.452 1.00 81.38 84 SER A C 1
ATOM 644 O O . SER A 1 84 ? -5.242 -13.431 -16.125 1.00 81.38 84 SER A O 1
ATOM 646 N N . GLU A 1 85 ? -4.810 -12.144 -14.338 1.00 83.31 85 GLU A N 1
ATOM 647 C CA . GLU A 1 85 ? -6.140 -12.254 -13.710 1.00 83.31 85 GLU A CA 1
ATOM 648 C C . GLU A 1 85 ? -6.978 -10.968 -13.853 1.00 83.31 85 GLU A C 1
ATOM 650 O O . GLU A 1 85 ? -8.201 -10.987 -13.728 1.00 83.31 85 GLU A O 1
ATOM 655 N N . GLY A 1 86 ? -6.344 -9.830 -14.157 1.00 87.88 86 GLY A N 1
ATOM 656 C CA . GLY A 1 86 ? -7.028 -8.552 -14.366 1.00 87.88 86 GLY A CA 1
ATOM 657 C C . GLY A 1 86 ? -7.003 -7.663 -13.124 1.00 87.88 86 GLY A C 1
ATOM 658 O O . GLY A 1 86 ? -5.946 -7.463 -12.538 1.00 87.88 86 GLY A O 1
ATOM 659 N N . VAL A 1 87 ? -8.141 -7.063 -12.762 1.00 90.12 87 VAL A N 1
ATOM 660 C CA . VAL A 1 87 ? -8.255 -6.167 -11.596 1.00 90.12 87 VAL A CA 1
ATOM 661 C C . VAL A 1 87 ? -8.959 -6.897 -10.462 1.00 90.12 87 VAL A C 1
ATOM 663 O O . VAL A 1 87 ? -10.102 -7.331 -10.617 1.00 90.12 87 VAL A O 1
ATOM 666 N N . VAL A 1 88 ? -8.305 -6.970 -9.309 1.00 91.94 88 VAL A N 1
ATOM 667 C CA . VAL A 1 88 ? -8.875 -7.516 -8.079 1.00 91.94 88 VAL A CA 1
ATOM 668 C C . VAL A 1 88 ? -9.543 -6.396 -7.290 1.00 91.94 88 VAL A C 1
ATOM 670 O O . VAL A 1 88 ? -9.025 -5.282 -7.193 1.00 91.94 88 VAL A O 1
ATOM 673 N N . LYS A 1 89 ? -10.717 -6.700 -6.733 1.00 93.56 89 LYS A N 1
ATOM 674 C CA . LYS A 1 89 ? -11.492 -5.808 -5.869 1.00 93.56 89 LYS A CA 1
ATOM 675 C C . LYS A 1 89 ? -11.433 -6.314 -4.439 1.00 93.56 89 LYS A C 1
ATOM 677 O O . LYS A 1 89 ? -11.784 -7.465 -4.191 1.00 93.56 89 LYS A O 1
ATOM 682 N N . VAL A 1 90 ? -11.056 -5.446 -3.512 1.00 94.94 90 VAL A N 1
ATOM 683 C CA . VAL A 1 90 ? -11.001 -5.761 -2.086 1.00 94.94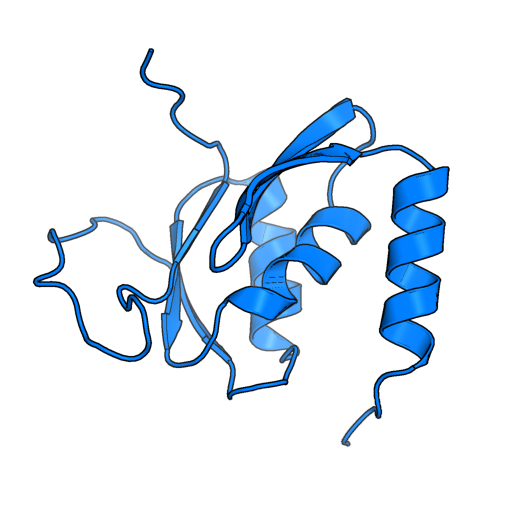 90 VAL A CA 1
ATOM 684 C C . VAL A 1 90 ? -11.850 -4.748 -1.334 1.00 94.94 90 VAL A C 1
ATOM 686 O O . VAL A 1 90 ? -11.509 -3.570 -1.279 1.00 94.94 90 VAL A O 1
ATOM 689 N N . ASN A 1 91 ? -12.965 -5.206 -0.768 1.00 96.81 91 ASN A N 1
ATOM 690 C CA . ASN A 1 91 ? -13.731 -4.408 0.185 1.00 96.81 91 ASN A CA 1
ATOM 691 C C . ASN A 1 91 ? -13.081 -4.566 1.555 1.00 96.81 91 ASN A C 1
ATOM 693 O O . ASN A 1 91 ? -12.895 -5.690 2.019 1.00 96.81 91 ASN A O 1
ATOM 697 N N . ILE A 1 92 ? -12.703 -3.454 2.174 1.00 97.31 92 ILE A N 1
ATOM 698 C CA . ILE A 1 92 ? -12.038 -3.475 3.470 1.00 97.31 92 ILE A CA 1
ATOM 699 C C . ILE A 1 92 ? -13.061 -3.791 4.557 1.00 97.31 92 ILE A C 1
ATOM 701 O O . ILE A 1 92 ? -14.020 -3.051 4.764 1.00 97.31 92 ILE A 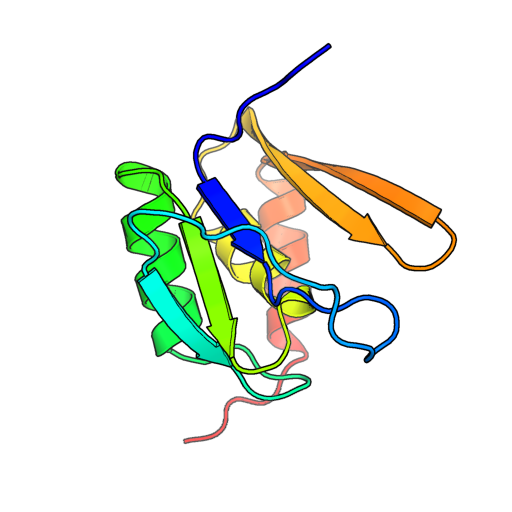O 1
ATOM 705 N N . ASP A 1 93 ? -12.812 -4.878 5.272 1.00 97.44 93 ASP A N 1
ATOM 706 C CA . ASP A 1 93 ? -13.496 -5.273 6.496 1.00 97.44 93 ASP A CA 1
ATOM 707 C C . ASP A 1 93 ? -12.467 -5.804 7.509 1.00 97.44 93 ASP A C 1
ATOM 709 O O . ASP A 1 93 ? -11.256 -5.849 7.246 1.00 97.44 93 ASP A O 1
ATOM 713 N N . LYS A 1 94 ? -12.941 -6.199 8.692 1.00 96.88 94 LYS A N 1
ATOM 714 C CA . LYS A 1 94 ? -12.081 -6.742 9.752 1.00 96.88 94 LYS A CA 1
ATOM 715 C C . LYS A 1 94 ? -11.346 -8.008 9.317 1.00 96.88 94 LYS A C 1
ATOM 717 O O . LYS A 1 94 ? -10.154 -8.131 9.585 1.00 96.88 94 LYS A O 1
ATOM 722 N N . ASP A 1 95 ? -12.016 -8.915 8.615 1.00 97.44 95 ASP A N 1
ATOM 723 C CA . ASP A 1 95 ? -11.444 -10.205 8.222 1.00 97.44 95 ASP A CA 1
ATOM 724 C C . ASP A 1 95 ? -10.318 -10.033 7.197 1.00 97.44 95 ASP A C 1
ATOM 726 O O . ASP A 1 95 ? -9.278 -10.691 7.275 1.00 97.44 95 ASP A O 1
ATOM 730 N N . ILE A 1 96 ? -10.495 -9.124 6.239 1.00 96.81 96 ILE A N 1
ATOM 731 C CA . ILE A 1 96 ? -9.482 -8.753 5.254 1.00 96.81 96 ILE A CA 1
ATOM 732 C C . ILE A 1 96 ? -8.285 -8.085 5.929 1.00 96.81 96 ILE A C 1
ATOM 734 O O . ILE A 1 96 ? -7.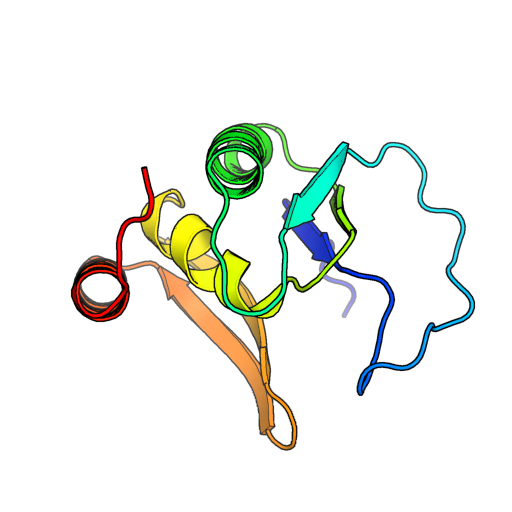144 -8.420 5.600 1.00 96.81 96 ILE A O 1
ATOM 738 N N . LYS A 1 97 ? -8.511 -7.201 6.908 1.00 97.44 97 LYS A N 1
ATOM 739 C CA . LYS A 1 97 ? -7.417 -6.601 7.684 1.00 97.44 97 LYS A CA 1
ATOM 740 C C . LYS A 1 97 ? -6.623 -7.649 8.458 1.00 97.44 97 LYS A C 1
ATOM 742 O O . LYS A 1 97 ? -5.396 -7.622 8.414 1.00 97.44 97 LYS A O 1
ATOM 747 N N . GLU A 1 98 ? -7.284 -8.601 9.110 1.00 97.44 98 GLU A N 1
ATOM 748 C CA . GLU A 1 98 ? -6.595 -9.685 9.821 1.00 97.44 98 GLU A CA 1
ATOM 749 C C . GLU A 1 98 ? -5.814 -10.600 8.864 1.00 97.44 98 GLU A C 1
ATOM 751 O O . GLU A 1 98 ? -4.673 -10.972 9.149 1.00 97.44 98 GLU A O 1
ATOM 756 N N . LYS A 1 99 ? -6.360 -10.896 7.677 1.00 96.38 99 LYS A N 1
ATOM 757 C CA . LYS A 1 99 ? -5.622 -11.620 6.626 1.00 96.38 99 LYS A CA 1
ATOM 758 C C . LYS A 1 99 ? -4.379 -10.855 6.175 1.00 96.38 99 LYS A C 1
ATOM 760 O O . LYS A 1 99 ? -3.318 -11.462 6.062 1.00 96.38 99 LYS A O 1
ATOM 765 N N . ALA A 1 100 ? -4.484 -9.545 5.958 1.00 96.00 100 ALA A N 1
ATOM 766 C CA . ALA A 1 100 ? -3.346 -8.714 5.573 1.00 96.00 100 ALA A CA 1
ATOM 767 C C . ALA A 1 100 ? -2.271 -8.660 6.670 1.00 96.00 100 ALA A C 1
ATOM 769 O O . ALA A 1 100 ? -1.093 -8.821 6.362 1.00 96.00 100 ALA A O 1
ATOM 770 N N . LYS A 1 101 ? -2.657 -8.536 7.950 1.00 95.88 101 LYS A N 1
ATOM 771 C CA . LYS A 1 101 ? -1.717 -8.626 9.085 1.00 95.88 101 LYS A CA 1
ATOM 772 C C . LYS A 1 101 ? -0.999 -9.971 9.118 1.00 95.88 101 LYS A C 1
ATOM 774 O O . LYS A 1 101 ? 0.212 -10.019 9.309 1.00 95.88 101 LYS A O 1
ATOM 779 N N . LYS A 1 102 ? -1.734 -11.065 8.902 1.00 96.19 102 LYS A N 1
ATOM 780 C CA . LYS A 1 102 ? -1.151 -12.407 8.846 1.00 96.19 102 LYS A CA 1
ATOM 781 C C . LYS A 1 102 ? -0.165 -12.542 7.687 1.00 96.19 102 LYS A C 1
ATOM 783 O O . LYS A 1 102 ? 0.908 -13.097 7.884 1.00 96.19 102 LYS A O 1
ATOM 788 N N . LEU A 1 103 ? -0.492 -12.017 6.505 1.00 94.00 103 LEU A N 1
ATOM 789 C CA . LEU A 1 103 ? 0.437 -12.004 5.371 1.00 94.00 103 LEU A CA 1
ATOM 790 C C . LEU A 1 103 ? 1.713 -11.223 5.698 1.00 94.00 103 LEU A C 1
ATOM 792 O O . LEU A 1 103 ? 2.807 -11.732 5.477 1.00 94.00 103 LEU A O 1
ATOM 796 N N . LEU A 1 104 ? 1.567 -10.038 6.295 1.00 93.50 104 LEU A N 1
ATOM 797 C CA . LEU A 1 104 ? 2.692 -9.207 6.718 1.00 93.50 104 LEU A CA 1
ATOM 798 C C . LEU A 1 104 ? 3.584 -9.918 7.750 1.00 93.50 104 LEU A C 1
ATOM 800 O O . LEU A 1 104 ? 4.796 -9.763 7.710 1.00 93.50 104 LEU A O 1
ATOM 804 N N . SER A 1 105 ? 3.008 -10.752 8.626 1.00 93.62 105 SER A N 1
ATOM 805 C CA . SER A 1 105 ? 3.771 -11.520 9.625 1.00 93.62 105 SER A CA 1
ATOM 806 C C . SER A 1 105 ? 4.708 -12.585 9.040 1.00 93.62 105 SER A C 1
ATOM 808 O O . SER A 1 105 ? 5.571 -13.083 9.755 1.00 93.62 105 SER A O 1
ATOM 810 N N . PHE A 1 106 ? 4.553 -12.937 7.759 1.00 92.75 106 PHE A N 1
ATOM 811 C CA . PHE A 1 106 ? 5.481 -13.826 7.054 1.00 92.75 106 PHE A CA 1
ATOM 812 C C . PHE A 1 106 ? 6.649 -13.078 6.396 1.00 92.75 106 PHE A C 1
ATOM 814 O O . PHE A 1 106 ? 7.510 -13.722 5.801 1.00 92.75 106 PHE A O 1
ATOM 821 N N . MET A 1 107 ? 6.664 -11.744 6.451 1.00 91.69 107 MET A N 1
ATOM 822 C CA . MET A 1 107 ? 7.743 -10.930 5.897 1.00 91.69 107 MET A CA 1
ATOM 823 C C . MET A 1 107 ? 8.840 -10.709 6.942 1.00 91.69 107 MET A C 1
ATOM 825 O O . MET A 1 107 ? 8.569 -10.614 8.139 1.00 91.69 107 MET A O 1
ATOM 829 N N . GLU A 1 108 ? 10.082 -10.609 6.478 1.00 90.62 108 GLU A N 1
ATOM 830 C CA . GLU A 1 108 ? 11.219 -10.253 7.325 1.00 90.62 108 GLU A CA 1
ATOM 831 C C . GLU A 1 108 ? 11.263 -8.737 7.540 1.00 90.62 108 GLU A C 1
ATOM 833 O O . GLU A 1 108 ? 10.993 -7.952 6.628 1.00 90.62 108 GLU A O 1
ATOM 838 N N . VAL A 1 109 ? 11.599 -8.328 8.763 1.00 88.56 109 VAL A N 1
ATOM 839 C CA . VAL A 1 109 ? 11.837 -6.924 9.103 1.00 88.56 109 VAL A CA 1
ATOM 840 C C . VAL A 1 109 ? 13.341 -6.697 9.049 1.00 88.56 109 VAL A C 1
ATOM 842 O O . VAL A 1 109 ? 14.079 -7.257 9.856 1.00 88.56 109 VAL A O 1
ATOM 845 N N . GLU A 1 110 ? 13.787 -5.910 8.076 1.00 79.06 110 GLU A N 1
ATOM 846 C CA . GLU A 1 110 ? 15.170 -5.435 7.996 1.00 79.06 110 GLU A CA 1
ATOM 847 C C . GLU A 1 110 ? 15.308 -4.147 8.827 1.00 79.06 110 GLU A C 1
ATOM 849 O O . GLU A 1 110 ? 14.444 -3.269 8.738 1.00 79.06 110 GLU A O 1
ATOM 854 N N . GLU A 1 111 ? 16.365 -4.058 9.641 1.00 59.94 111 GLU A N 1
ATOM 855 C CA . GLU A 1 111 ? 16.727 -2.868 10.435 1.00 59.94 111 GLU A CA 1
ATOM 856 C C . GLU A 1 111 ? 17.422 -1.779 9.602 1.00 59.94 111 GLU A C 1
ATOM 858 O O . GLU A 1 111 ? 18.206 -2.122 8.684 1.00 59.94 111 GLU A O 1
#

Sec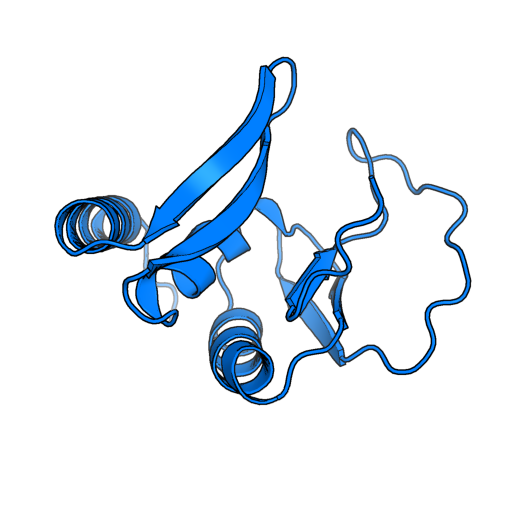ondary structure (DSSP, 8-state):
--PPPSEEEE-SEETTEE------SSEEEEEE-TT---HHHHHHHHHHHHH-EEEEEEE--GGGHHHHHHHSPTTPEEEEEETTTEEEEEE--HHHHHHHHHHHTTS----

pLDDT: mean 88.64, std 11.81, range [43.53, 97.44]

Radius of gyration: 13.89 Å; chains: 1; bounding box: 34×31×33 Å